Protein AF-A0A941KA69-F1 (afdb_monomer)

Sequence (160 aa):
MEEQNPGDGPALDLFGNPIQPLRDRRGRPTFRKDKENQDFVAVRAAAGWSQAMIAQALGCDEKTLRKYFSRELSGGQLIVEGMCLDVLLRKVREGHAPSIRQLQERMDRVAAPPPPKKPGDDDKPEAPLGKKEQRLRDAETPADGYGDLYSRIHGGGRTQ

Foldseek 3Di:
DDPDDPPDDQDADPVRHRDDPDPDPPDDDDDDDDPVLQLLLLQVLLVVDDLVVNCVVVVHDSVSCCVRHVVSNVCSNVVVVVVVVVVLVVVVVVVNVVSVVVNVVVCVVVDDDDDPPPVDPVPDPDDPDPPVVVVVVCVVDPPPCPVVVVCVVPVPDDDD

Mean predicted aligned error: 16.68 Å

pLDDT: mean 81.36, std 15.22, range [40.34, 96.94]

Nearest PDB structures (foldseek):
  1l3l-assembly2_A  TM=7.557E-01  e=2.363E+00  Agrobacterium tumefaciens
  4y13-assembly1_A  TM=5.936E-01  e=1.562E+00  Escherichia coli O157:H7
  1xsv-assembly1_B  TM=4.016E-01  e=1.472E+00  Staphylococcus aureus
  1h0m-assembly2_D  TM=6.157E-01  e=4.026E+00  Agrobacterium tumefaciens

Radius of gyration: 42.07 Å; Cα contacts (8 Å, |Δi|>4): 76; chains: 1; bounding box: 107×56×112 Å

Structure (mmCIF, N/CA/C/O backbone):
data_AF-A0A941KA69-F1
#
_entry.id   AF-A0A941KA69-F1
#
loop_
_atom_site.group_PDB
_atom_site.id
_atom_site.type_symbol
_atom_site.label_atom_id
_atom_site.label_alt_id
_atom_site.label_comp_id
_atom_site.label_asym_id
_atom_site.label_entity_id
_atom_site.label_seq_id
_atom_site.pdbx_PDB_ins_code
_atom_site.Cartn_x
_atom_site.Cartn_y
_atom_site.Cartn_z
_atom_site.occupancy
_atom_site.B_iso_or_equiv
_atom_site.auth_seq_id
_atom_site.auth_comp_id
_atom_site.auth_asym_id
_atom_site.auth_atom_id
_atom_site.pdbx_PDB_model_num
ATOM 1 N N . MET A 1 1 ? 49.238 43.521 -36.041 1.00 40.34 1 MET A N 1
ATOM 2 C CA . MET A 1 1 ? 49.560 42.226 -35.415 1.00 40.34 1 MET A CA 1
ATOM 3 C C . MET A 1 1 ? 48.227 41.564 -35.145 1.00 40.34 1 MET A C 1
ATOM 5 O O . MET A 1 1 ? 47.515 42.013 -34.262 1.00 40.34 1 MET A O 1
ATOM 9 N N . GLU A 1 2 ? 47.820 40.649 -36.019 1.00 44.06 2 GLU A N 1
ATOM 10 C CA . GLU A 1 2 ? 46.549 39.929 -35.899 1.00 44.06 2 GLU A CA 1
ATOM 11 C C . GLU A 1 2 ? 46.736 38.802 -34.881 1.00 44.06 2 GLU A C 1
ATOM 13 O O . GLU A 1 2 ? 47.440 37.828 -35.144 1.00 44.06 2 GLU A O 1
ATOM 18 N N . GLU A 1 3 ? 46.160 38.968 -33.692 1.00 51.56 3 GLU A N 1
ATOM 19 C CA . GLU A 1 3 ? 46.104 37.922 -32.674 1.00 51.56 3 GLU A CA 1
ATOM 20 C C . GLU A 1 3 ? 45.101 36.854 -33.124 1.00 51.56 3 GLU A C 1
ATOM 22 O O . GLU A 1 3 ? 43.884 37.007 -33.014 1.00 51.56 3 GLU A O 1
ATOM 27 N N . GLN A 1 4 ? 45.626 35.769 -33.689 1.00 50.19 4 GLN A N 1
ATOM 28 C CA . GLN A 1 4 ? 44.865 34.558 -33.965 1.00 50.19 4 GLN A CA 1
ATOM 29 C C . GLN A 1 4 ? 44.467 33.924 -32.634 1.00 50.19 4 GLN A C 1
ATOM 31 O O . GLN A 1 4 ? 45.305 33.414 -31.894 1.00 50.19 4 GLN A O 1
ATOM 36 N N . ASN A 1 5 ? 43.174 33.965 -32.335 1.00 61.19 5 ASN A N 1
ATOM 37 C CA . ASN A 1 5 ? 42.582 33.223 -31.234 1.00 61.19 5 ASN A CA 1
ATOM 38 C C . ASN A 1 5 ? 42.625 31.727 -31.613 1.00 61.19 5 ASN A C 1
ATOM 40 O O . ASN A 1 5 ? 42.007 31.368 -32.621 1.00 61.19 5 ASN A O 1
ATOM 44 N N . PRO 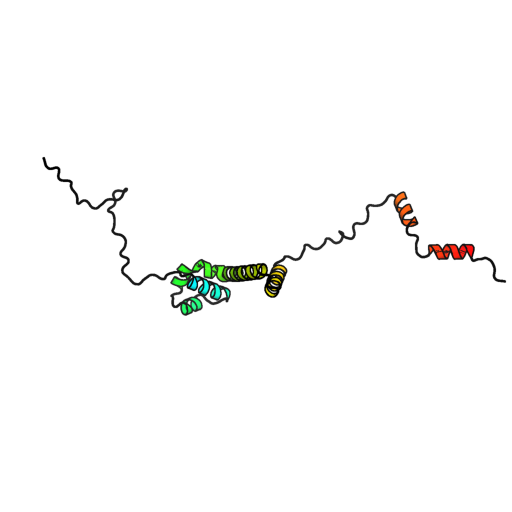A 1 6 ? 43.349 30.844 -30.897 1.00 51.59 6 PRO A N 1
ATOM 45 C CA . PRO A 1 6 ? 43.427 29.435 -31.261 1.00 51.59 6 PRO A CA 1
ATOM 46 C C . PRO A 1 6 ? 42.143 28.729 -30.813 1.00 51.59 6 PRO A C 1
ATOM 48 O O . PRO A 1 6 ? 42.086 28.067 -29.779 1.00 51.59 6 PRO A O 1
ATOM 51 N N . GLY A 1 7 ? 41.077 28.911 -31.584 1.00 54.88 7 GLY A N 1
ATOM 52 C CA . GLY A 1 7 ? 39.835 28.172 -31.425 1.00 54.88 7 GLY A CA 1
ATOM 53 C C . GLY A 1 7 ? 39.899 26.858 -32.187 1.00 54.88 7 GLY A C 1
ATOM 54 O O . GLY A 1 7 ? 39.433 26.836 -33.315 1.00 54.88 7 GLY A O 1
ATOM 55 N N . ASP A 1 8 ? 40.483 25.807 -31.594 1.00 57.78 8 ASP A N 1
ATOM 56 C CA . ASP A 1 8 ? 40.088 24.405 -31.867 1.00 57.78 8 ASP A CA 1
ATOM 57 C C . ASP A 1 8 ? 40.758 23.370 -30.926 1.00 57.78 8 ASP A C 1
ATOM 59 O O . ASP A 1 8 ? 41.257 22.322 -31.335 1.00 57.78 8 ASP A O 1
ATOM 63 N N . GLY A 1 9 ? 40.815 23.657 -29.621 1.00 59.94 9 GLY A N 1
ATOM 64 C CA . GLY A 1 9 ? 41.107 22.623 -28.617 1.00 59.94 9 GLY A CA 1
ATOM 65 C C . GLY A 1 9 ? 39.818 21.891 -28.222 1.00 59.94 9 GLY A C 1
ATOM 66 O O . GLY A 1 9 ? 38.777 22.551 -28.146 1.00 59.94 9 GLY A O 1
ATOM 67 N N . PRO A 1 10 ? 39.829 20.569 -27.939 1.00 63.53 10 PRO A N 1
ATOM 68 C CA . PRO A 1 10 ? 38.642 19.904 -27.404 1.00 63.53 10 PRO A CA 1
ATOM 69 C C . PRO A 1 10 ? 38.222 20.647 -26.139 1.00 63.53 10 PRO A C 1
ATOM 71 O O . PRO A 1 10 ? 39.050 20.830 -25.253 1.00 63.53 10 PRO A O 1
ATOM 74 N N . ALA A 1 11 ? 36.973 21.115 -26.068 1.00 76.50 11 ALA A N 1
ATOM 75 C CA . ALA A 1 11 ? 36.489 21.841 -24.901 1.00 76.50 11 ALA A CA 1
ATOM 76 C C . ALA A 1 11 ? 36.736 20.972 -23.656 1.00 76.50 11 ALA A C 1
ATOM 78 O O . ALA A 1 11 ? 36.221 19.857 -23.563 1.00 76.50 11 ALA A O 1
ATOM 79 N N . LEU A 1 12 ? 37.616 21.432 -22.767 1.00 84.19 12 LEU A N 1
ATOM 80 C CA . LEU A 1 12 ? 38.017 20.710 -21.565 1.00 84.19 12 LEU A CA 1
ATOM 81 C C . LEU A 1 12 ? 37.064 21.090 -20.426 1.00 84.19 12 LEU A C 1
ATOM 83 O O . LEU A 1 12 ? 36.714 22.257 -20.263 1.00 84.19 12 LEU A O 1
ATOM 87 N N . ASP A 1 13 ? 36.640 20.101 -19.646 1.00 82.81 13 ASP A N 1
ATOM 88 C CA . ASP A 1 13 ? 35.916 20.292 -18.390 1.00 82.81 13 ASP A CA 1
ATOM 89 C C . ASP A 1 13 ? 36.846 2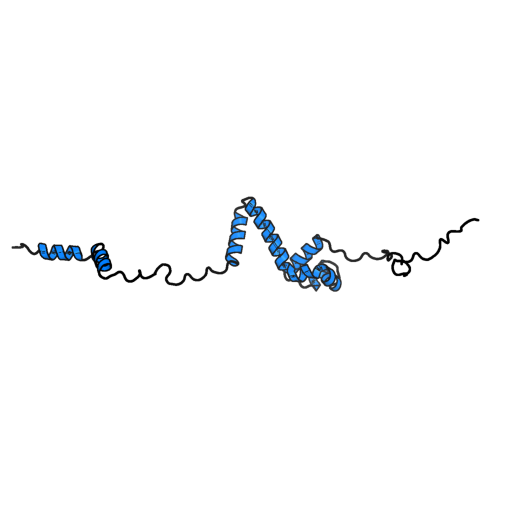0.911 -17.324 1.00 82.81 13 ASP A C 1
ATOM 91 O O . ASP A 1 13 ? 38.068 20.945 -17.488 1.00 82.81 13 ASP A O 1
ATOM 95 N N . LEU A 1 14 ? 36.292 21.346 -16.190 1.00 85.81 14 LEU A N 1
ATOM 96 C CA . LEU A 1 14 ? 37.016 21.951 -15.061 1.00 85.81 14 LEU A CA 1
ATOM 97 C C . LEU A 1 14 ? 38.156 21.076 -14.507 1.00 85.81 14 LEU A C 1
ATOM 99 O O . LEU A 1 14 ? 39.050 21.578 -13.830 1.00 85.81 14 LEU A O 1
ATOM 103 N N . PHE A 1 15 ? 38.136 19.776 -14.803 1.00 84.12 15 PHE A N 1
ATOM 104 C CA . PHE A 1 15 ? 39.161 18.808 -14.414 1.00 84.12 15 PHE A CA 1
ATOM 105 C C . PHE A 1 15 ? 40.175 18.491 -15.527 1.00 84.12 15 PHE A C 1
ATOM 107 O O . PHE A 1 15 ? 40.940 17.541 -15.396 1.00 84.12 15 PHE A O 1
ATOM 114 N N . GLY A 1 16 ? 40.179 19.244 -16.633 1.00 86.56 16 GLY A N 1
ATOM 115 C CA . GLY A 1 16 ? 41.096 19.026 -17.757 1.00 86.56 16 GLY A CA 1
ATOM 116 C C . GLY A 1 16 ? 40.766 17.795 -18.609 1.00 86.56 16 GLY A C 1
ATOM 117 O O . GLY A 1 16 ? 41.580 17.378 -19.429 1.00 86.56 16 GLY A O 1
ATOM 118 N N . ASN A 1 17 ? 39.580 17.207 -18.430 1.00 87.81 17 ASN A N 1
ATOM 119 C CA . ASN A 1 17 ? 39.094 16.094 -19.242 1.00 87.81 17 ASN A CA 1
ATOM 120 C C . ASN A 1 17 ? 38.362 16.621 -20.484 1.00 87.81 17 ASN A C 1
ATOM 122 O O . ASN A 1 17 ? 37.646 17.613 -20.371 1.00 87.81 17 ASN A O 1
ATOM 126 N N . PRO A 1 18 ? 38.457 15.962 -21.650 1.00 88.62 18 PRO A N 1
ATOM 127 C CA . PRO A 1 18 ? 37.674 16.356 -22.817 1.00 88.62 18 PRO A CA 1
ATOM 128 C C . PRO A 1 18 ? 36.173 16.196 -22.538 1.00 88.62 18 PRO A C 1
ATOM 130 O O . PRO A 1 18 ? 35.731 15.136 -22.082 1.00 88.62 18 PRO A O 1
ATOM 133 N N . ILE A 1 19 ? 35.383 17.234 -22.831 1.00 82.06 19 ILE A N 1
ATOM 134 C CA . ILE A 1 19 ? 33.922 17.197 -22.725 1.00 82.06 19 ILE A CA 1
ATOM 135 C C . ILE A 1 19 ? 33.401 16.173 -23.733 1.00 82.06 19 ILE A C 1
ATOM 137 O O . ILE A 1 19 ? 33.451 16.369 -24.947 1.00 82.06 19 ILE A O 1
ATOM 141 N N . GLN A 1 20 ? 32.903 15.051 -23.218 1.00 80.31 20 GLN A N 1
ATOM 142 C CA . GLN A 1 20 ? 32.282 14.026 -24.046 1.00 80.31 20 GLN A CA 1
ATOM 143 C C . GLN A 1 20 ? 30.879 14.482 -24.468 1.00 80.31 20 GLN A C 1
ATOM 145 O O . GLN A 1 20 ? 30.149 15.054 -23.652 1.00 80.31 20 GLN A O 1
ATOM 150 N N . PRO A 1 21 ? 30.459 14.213 -25.717 1.00 78.44 21 PRO A N 1
ATOM 151 C CA . PRO A 1 21 ? 29.093 14.486 -26.131 1.00 78.44 21 PRO A CA 1
ATOM 152 C C . PRO A 1 21 ? 28.113 13.698 -25.257 1.00 78.44 21 PRO A C 1
ATOM 154 O O . PRO A 1 21 ? 28.372 12.553 -24.872 1.00 78.44 21 PRO A O 1
ATOM 157 N N . LEU A 1 22 ? 26.964 14.308 -24.955 1.00 77.62 22 LEU A N 1
ATOM 158 C CA . LEU A 1 22 ? 25.895 13.629 -24.229 1.00 77.62 22 LEU A CA 1
ATOM 159 C C . LEU A 1 22 ? 25.543 12.325 -24.955 1.00 77.62 22 LEU A C 1
ATOM 161 O O . LEU A 1 22 ? 25.370 12.319 -26.174 1.00 77.62 22 LEU A O 1
ATOM 165 N N . ARG A 1 23 ? 25.426 11.228 -24.198 1.00 75.50 23 ARG A N 1
ATOM 166 C CA . ARG A 1 23 ? 25.091 9.905 -24.739 1.00 75.50 23 ARG A CA 1
ATOM 167 C C . ARG A 1 23 ? 23.894 10.002 -25.689 1.00 75.50 23 ARG A C 1
ATOM 169 O O . ARG A 1 23 ? 22.816 10.439 -25.277 1.00 75.50 23 ARG A O 1
ATOM 176 N N . ASP A 1 24 ? 24.093 9.546 -26.925 1.00 76.00 24 ASP A N 1
ATOM 177 C CA . ASP A 1 24 ? 23.045 9.495 -27.939 1.00 76.00 24 ASP A CA 1
ATOM 178 C C . ASP A 1 24 ? 21.853 8.679 -27.412 1.00 76.00 24 ASP A C 1
ATOM 180 O O . ASP A 1 24 ? 21.994 7.550 -26.930 1.00 76.00 24 ASP A O 1
ATOM 184 N N . ARG A 1 25 ? 20.668 9.293 -27.448 1.00 69.81 25 ARG A N 1
ATOM 185 C CA . ARG A 1 25 ? 19.415 8.686 -26.987 1.00 69.81 25 ARG A CA 1
ATOM 186 C C . ARG A 1 25 ? 18.736 7.843 -28.067 1.00 69.81 25 ARG A C 1
ATOM 188 O O . ARG A 1 25 ? 17.659 7.308 -27.808 1.00 69.81 25 ARG A O 1
ATOM 195 N N . ARG A 1 26 ? 19.322 7.718 -29.262 1.00 77.38 26 ARG A N 1
ATOM 196 C CA . ARG A 1 26 ? 18.812 6.842 -30.325 1.00 77.38 26 ARG A CA 1
ATOM 197 C C . ARG A 1 26 ? 18.839 5.370 -29.874 1.00 77.38 26 ARG A C 1
ATOM 199 O O . ARG A 1 26 ? 19.861 4.859 -29.430 1.00 77.38 26 ARG A O 1
ATOM 206 N N . GLY A 1 27 ? 17.691 4.691 -29.964 1.00 82.62 27 GLY A N 1
ATOM 207 C CA . GLY A 1 27 ? 17.499 3.290 -29.561 1.00 82.62 27 GLY A CA 1
ATOM 208 C C . GLY A 1 27 ? 16.058 2.989 -29.130 1.00 82.62 27 GLY A C 1
ATOM 209 O O . GLY A 1 27 ? 15.222 3.892 -29.072 1.00 82.62 27 GLY A O 1
ATOM 210 N N . ARG A 1 28 ? 15.745 1.719 -28.817 1.00 80.75 28 ARG A N 1
ATOM 211 C CA . ARG A 1 28 ? 14.432 1.351 -28.251 1.00 80.75 28 ARG A CA 1
ATOM 212 C C . ARG A 1 28 ? 14.251 2.069 -26.905 1.00 80.75 28 ARG A C 1
ATOM 214 O O . ARG A 1 28 ? 15.123 1.917 -26.046 1.00 80.75 28 ARG A O 1
ATOM 221 N N . PRO A 1 29 ? 13.148 2.807 -26.686 1.00 79.31 29 PRO A N 1
ATOM 222 C CA . PRO A 1 29 ? 12.909 3.481 -25.419 1.00 79.31 29 PRO A CA 1
ATOM 223 C C . PRO A 1 29 ? 12.982 2.510 -24.240 1.00 79.31 29 PRO A C 1
ATOM 225 O O . PRO A 1 29 ? 12.463 1.392 -24.292 1.00 79.31 29 PRO A O 1
ATOM 228 N N . THR A 1 30 ? 13.636 2.945 -23.167 1.00 82.62 30 THR A N 1
ATOM 229 C CA . THR A 1 30 ? 13.654 2.202 -21.907 1.00 82.62 30 THR A CA 1
ATOM 230 C C . THR A 1 30 ? 12.265 2.193 -21.281 1.00 82.62 30 THR A C 1
ATOM 232 O O . THR A 1 30 ? 11.522 3.164 -21.415 1.00 82.62 30 THR A O 1
ATOM 235 N N . PHE A 1 31 ? 11.944 1.126 -20.547 1.00 86.19 31 PHE A N 1
ATOM 236 C CA . PHE A 1 31 ? 10.685 1.016 -19.814 1.00 86.19 31 PHE A CA 1
ATOM 237 C C . PHE A 1 31 ? 10.469 2.236 -18.902 1.00 86.19 31 PHE A C 1
ATOM 239 O O . PHE A 1 31 ? 11.378 2.636 -18.165 1.00 86.19 31 PHE A O 1
ATOM 246 N N . ARG A 1 32 ? 9.274 2.834 -18.970 1.00 87.06 32 ARG A N 1
ATOM 247 C CA . ARG A 1 32 ? 8.904 4.029 -18.208 1.00 87.06 32 ARG A CA 1
ATOM 248 C C . ARG A 1 32 ? 7.922 3.662 -17.100 1.00 87.06 32 ARG A C 1
ATOM 250 O O . ARG A 1 32 ? 6.953 2.940 -17.312 1.00 87.06 32 ARG A O 1
ATOM 257 N N . LYS A 1 33 ? 8.193 4.173 -15.900 1.00 90.50 33 LYS A N 1
ATOM 258 C CA . LYS A 1 33 ? 7.334 3.997 -14.732 1.00 90.50 33 LYS A CA 1
ATOM 259 C C . LYS A 1 33 ? 6.221 5.049 -14.757 1.00 90.50 33 LYS A C 1
ATOM 261 O O . LYS A 1 33 ? 6.445 6.179 -14.334 1.00 90.50 33 LYS A O 1
ATOM 266 N N . ASP A 1 34 ? 5.045 4.674 -15.242 1.00 94.00 34 ASP A N 1
ATOM 267 C CA . ASP A 1 34 ? 3.842 5.514 -15.198 1.00 94.00 34 ASP A CA 1
ATOM 268 C C . ASP A 1 34 ? 3.019 5.252 -13.933 1.00 94.00 34 ASP A C 1
ATOM 270 O O . ASP A 1 34 ? 3.126 4.184 -13.329 1.00 94.00 34 ASP A O 1
ATOM 274 N N . LYS A 1 35 ? 2.202 6.229 -13.521 1.00 93.81 35 LYS A N 1
ATOM 275 C CA . LYS A 1 35 ? 1.373 6.113 -12.312 1.00 93.81 35 LYS A CA 1
ATOM 276 C C . LYS A 1 35 ? 0.332 4.997 -12.436 1.00 93.81 35 LYS A C 1
ATOM 278 O O . LYS A 1 35 ? 0.179 4.208 -11.517 1.00 93.81 35 LYS A O 1
ATOM 283 N N . GLU A 1 36 ? -0.279 4.853 -13.608 1.00 94.06 36 GLU A N 1
ATOM 284 C CA . GLU A 1 36 ? -1.220 3.761 -13.889 1.00 94.06 36 GLU A CA 1
ATOM 285 C C . GLU A 1 36 ? -0.561 2.386 -13.723 1.00 94.06 36 GLU A C 1
ATOM 287 O O . GLU A 1 36 ? -1.128 1.494 -13.097 1.00 94.06 36 GLU A O 1
ATOM 292 N N . ASN A 1 37 ? 0.682 2.235 -14.194 1.00 94.44 37 ASN A N 1
ATOM 293 C CA . ASN A 1 37 ? 1.447 1.001 -14.017 1.00 94.44 37 ASN A CA 1
ATOM 294 C C . ASN A 1 37 ? 1.817 0.765 -12.543 1.00 94.44 37 ASN A C 1
ATOM 296 O O . ASN A 1 37 ? 1.856 -0.379 -12.099 1.00 94.44 37 ASN A O 1
ATOM 300 N N . GLN A 1 38 ? 2.076 1.827 -11.770 1.00 95.00 38 GLN A N 1
ATOM 301 C CA . GLN A 1 38 ? 2.327 1.718 -10.327 1.00 95.00 38 GLN A CA 1
ATOM 302 C C . GLN A 1 38 ? 1.096 1.194 -9.594 1.00 95.00 38 GLN A C 1
ATOM 304 O O . GLN A 1 38 ? 1.199 0.210 -8.862 1.00 95.00 38 GLN A O 1
ATOM 309 N N . ASP A 1 39 ? -0.060 1.808 -9.839 1.00 95.12 39 ASP A N 1
ATOM 310 C CA . ASP A 1 39 ? -1.323 1.417 -9.218 1.00 95.12 39 ASP A CA 1
ATOM 311 C C . ASP A 1 39 ? -1.701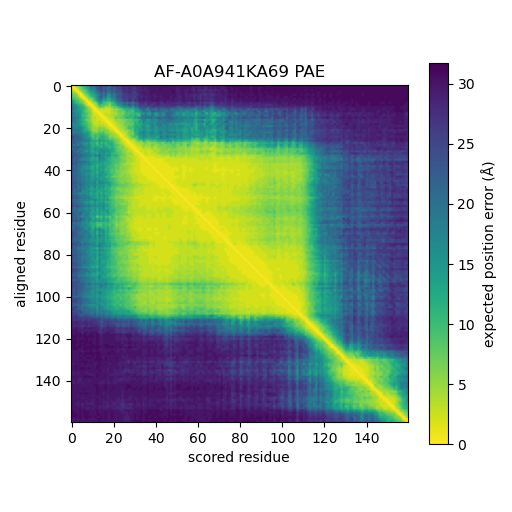 -0.012 -9.641 1.00 95.12 39 ASP A C 1
ATOM 313 O O . ASP A 1 39 ? -2.072 -0.843 -8.810 1.00 95.12 39 ASP A O 1
ATOM 317 N N . PHE A 1 40 ? -1.497 -0.350 -10.920 1.00 95.50 40 PHE A N 1
ATOM 318 C CA . PHE A 1 40 ? -1.707 -1.694 -11.455 1.00 95.50 40 PHE A CA 1
ATOM 319 C C . PHE A 1 40 ? -0.891 -2.756 -10.710 1.00 95.50 40 PHE A C 1
ATOM 321 O O . PHE A 1 40 ? -1.449 -3.796 -10.336 1.00 95.50 40 PHE A O 1
ATOM 328 N N . VAL A 1 41 ? 0.408 -2.507 -10.503 1.00 96.50 41 VAL A N 1
ATOM 329 C CA . VAL A 1 41 ? 1.316 -3.431 -9.809 1.00 96.50 41 VAL A CA 1
ATOM 330 C C . VAL A 1 41 ? 0.987 -3.499 -8.319 1.00 96.50 41 VAL A C 1
ATOM 332 O O . VAL A 1 41 ? 0.904 -4.601 -7.784 1.00 96.50 41 VAL A O 1
ATOM 335 N N . ALA A 1 42 ? 0.737 -2.364 -7.660 1.00 95.88 42 ALA A N 1
ATOM 336 C CA . ALA A 1 42 ? 0.416 -2.320 -6.234 1.00 95.88 42 ALA A CA 1
ATOM 337 C C . ALA A 1 42 ? -0.861 -3.112 -5.906 1.00 95.88 42 ALA A C 1
ATOM 339 O O . ALA A 1 42 ? -0.865 -3.900 -4.961 1.00 95.88 42 ALA A O 1
ATOM 340 N N . VAL A 1 43 ? -1.913 -2.980 -6.726 1.00 96.25 43 VAL A N 1
ATOM 341 C CA . VAL A 1 43 ? -3.170 -3.736 -6.568 1.00 96.25 43 VAL A CA 1
ATOM 342 C C . VAL A 1 43 ? -2.949 -5.241 -6.706 1.00 96.25 43 VAL A C 1
ATOM 344 O O . VAL A 1 43 ? -3.473 -6.019 -5.912 1.00 96.25 43 VAL A O 1
ATOM 347 N N . ARG A 1 44 ? -2.154 -5.677 -7.686 1.00 96.06 44 ARG A N 1
ATOM 348 C CA . ARG A 1 44 ? -1.910 -7.111 -7.923 1.00 96.06 44 ARG A CA 1
ATOM 349 C C . ARG A 1 44 ? -0.963 -7.721 -6.898 1.00 96.06 44 ARG A C 1
ATOM 351 O O . ARG A 1 44 ? -1.163 -8.864 -6.499 1.00 96.06 44 ARG A O 1
ATOM 358 N N . ALA A 1 45 ? 0.005 -6.945 -6.417 1.00 95.44 45 ALA A N 1
ATOM 359 C CA . ALA A 1 45 ? 0.834 -7.330 -5.284 1.00 95.44 45 ALA A CA 1
ATOM 360 C C . ALA A 1 45 ? -0.011 -7.476 -4.005 1.00 95.44 45 ALA A C 1
ATOM 362 O O . ALA A 1 45 ? 0.115 -8.478 -3.308 1.00 95.44 45 ALA A O 1
ATOM 363 N N . ALA A 1 46 ? -0.935 -6.544 -3.736 1.00 94.50 46 ALA A N 1
ATOM 364 C CA . ALA A 1 46 ? -1.877 -6.648 -2.616 1.00 94.50 46 ALA A CA 1
ATOM 365 C C . ALA A 1 46 ? -2.820 -7.860 -2.735 1.00 94.50 46 ALA A C 1
ATOM 367 O O . ALA A 1 46 ? -3.181 -8.461 -1.728 1.00 94.50 46 ALA A O 1
ATOM 368 N N . ALA A 1 47 ? -3.187 -8.245 -3.961 1.00 93.94 47 ALA A N 1
ATOM 369 C CA . ALA A 1 47 ? -3.978 -9.443 -4.244 1.00 93.94 47 ALA A CA 1
ATOM 370 C C . ALA A 1 47 ? -3.174 -10.759 -4.155 1.00 93.94 47 ALA A C 1
ATOM 372 O O . ALA A 1 47 ? -3.731 -11.826 -4.404 1.00 93.94 47 ALA A O 1
ATOM 373 N N . GLY A 1 48 ? -1.875 -10.703 -3.837 1.00 94.44 48 GLY A N 1
ATOM 374 C CA . GLY A 1 48 ? -1.024 -11.883 -3.664 1.00 94.44 48 GLY A CA 1
ATOM 375 C C . GLY A 1 48 ? -0.565 -12.545 -4.967 1.00 94.44 48 GLY A C 1
ATOM 376 O O . GLY A 1 48 ? -0.204 -13.721 -4.959 1.00 94.44 48 GLY A O 1
ATOM 377 N N . TRP A 1 49 ? -0.582 -11.834 -6.098 1.00 96.19 49 TRP A N 1
ATOM 378 C CA . TRP A 1 49 ? -0.109 -12.391 -7.369 1.00 96.19 49 TRP A CA 1
ATOM 379 C C . TRP A 1 49 ? 1.410 -12.592 -7.367 1.00 96.19 49 TRP A C 1
ATOM 381 O O . TRP A 1 49 ? 2.161 -11.799 -6.796 1.00 96.19 49 TRP A O 1
ATOM 391 N N . SER A 1 50 ? 1.881 -13.628 -8.067 1.00 96.06 50 SER A N 1
ATOM 392 C CA . SER A 1 50 ? 3.318 -13.846 -8.242 1.00 96.06 50 SER A CA 1
ATOM 393 C C . SER A 1 50 ? 3.932 -12.788 -9.167 1.00 96.06 50 SER A C 1
ATOM 395 O O . SER A 1 50 ? 3.280 -12.269 -10.077 1.00 96.06 50 SER A O 1
ATOM 397 N N . GLN A 1 51 ? 5.218 -12.483 -8.972 1.00 95.31 51 GLN A N 1
ATOM 398 C CA . GLN A 1 51 ? 5.929 -11.504 -9.806 1.00 95.31 51 GLN A CA 1
ATOM 399 C C . GLN A 1 51 ? 5.928 -11.900 -11.290 1.00 95.31 51 GLN A C 1
ATOM 401 O O . GLN A 1 51 ? 5.780 -11.027 -12.141 1.00 95.31 51 GLN A O 1
ATOM 406 N N . ALA A 1 52 ? 6.013 -13.202 -11.588 1.00 96.56 52 ALA A N 1
ATOM 407 C CA . ALA A 1 52 ? 5.915 -13.748 -12.940 1.00 96.56 52 ALA A CA 1
ATOM 408 C C . ALA A 1 52 ? 4.570 -13.404 -13.600 1.00 96.56 52 ALA A C 1
ATOM 410 O O . ALA A 1 52 ? 4.530 -12.898 -14.721 1.00 96.56 52 ALA A O 1
ATOM 411 N N . MET A 1 53 ? 3.463 -13.610 -12.877 1.00 96.56 53 MET A N 1
ATOM 412 C CA . MET A 1 53 ? 2.117 -13.302 -13.371 1.00 96.56 53 MET A CA 1
ATOM 413 C C . MET A 1 53 ? 1.921 -11.802 -13.589 1.00 96.56 53 MET A C 1
ATOM 415 O O . MET A 1 53 ? 1.335 -11.389 -14.587 1.00 96.56 53 MET A O 1
ATOM 419 N N . ILE A 1 54 ? 2.431 -10.973 -12.675 1.00 96.44 54 ILE A N 1
ATOM 420 C CA . ILE A 1 54 ? 2.355 -9.512 -12.799 1.00 96.44 54 ILE A CA 1
ATOM 421 C C . ILE A 1 54 ? 3.168 -9.037 -14.009 1.00 96.44 54 ILE A C 1
ATOM 423 O O . ILE A 1 54 ? 2.685 -8.210 -14.780 1.00 96.44 54 ILE A O 1
ATOM 427 N N . ALA A 1 55 ? 4.374 -9.575 -14.198 1.00 96.00 55 ALA A N 1
ATOM 428 C CA . ALA A 1 55 ? 5.244 -9.246 -15.322 1.00 96.00 55 ALA A CA 1
ATOM 429 C C . ALA A 1 55 ? 4.601 -9.635 -16.664 1.00 96.00 55 ALA A C 1
ATOM 431 O O . ALA A 1 55 ? 4.557 -8.816 -17.584 1.00 96.00 55 ALA A O 1
ATOM 432 N N . GLN A 1 56 ? 4.008 -10.832 -16.742 1.00 96.50 56 GLN A N 1
ATOM 433 C CA . GLN A 1 56 ? 3.260 -11.288 -17.914 1.00 96.50 56 GLN A CA 1
ATOM 434 C C . GLN A 1 56 ? 2.062 -10.379 -18.214 1.00 96.50 56 GLN A C 1
ATOM 436 O O . GLN A 1 56 ? 1.869 -9.982 -19.360 1.00 96.50 56 GLN A O 1
ATOM 441 N N . ALA A 1 57 ? 1.288 -10.005 -17.191 1.00 95.50 57 ALA A N 1
ATOM 442 C CA . ALA A 1 57 ? 0.131 -9.127 -17.349 1.00 95.50 57 ALA A CA 1
ATOM 443 C C . ALA A 1 57 ? 0.518 -7.696 -17.770 1.00 95.50 57 ALA A C 1
ATOM 445 O O . ALA A 1 57 ? -0.242 -7.043 -18.480 1.00 95.50 57 ALA A O 1
ATOM 446 N N . LEU A 1 58 ? 1.692 -7.214 -17.346 1.00 92.75 58 LEU A N 1
ATOM 447 C CA . LEU A 1 58 ? 2.230 -5.901 -17.713 1.00 92.75 58 LEU A CA 1
ATOM 448 C C . LEU A 1 58 ? 2.964 -5.914 -19.070 1.00 92.75 58 LEU A C 1
ATOM 450 O O . LEU A 1 58 ? 3.266 -4.857 -19.620 1.00 92.75 58 LEU A O 1
ATOM 454 N N . GLY A 1 59 ? 3.271 -7.097 -19.611 1.00 92.75 59 GLY A N 1
ATOM 455 C CA . GLY A 1 59 ? 4.034 -7.253 -20.850 1.00 92.75 59 GLY A CA 1
ATOM 456 C C . GLY A 1 59 ? 5.519 -6.908 -20.702 1.00 92.75 59 GLY A C 1
ATOM 457 O O . GLY A 1 59 ? 6.141 -6.428 -21.653 1.00 92.75 59 GLY A O 1
ATOM 458 N N . CYS A 1 60 ? 6.101 -7.116 -19.517 1.00 92.56 60 CYS A N 1
ATOM 459 C CA . CYS A 1 60 ? 7.519 -6.871 -19.259 1.00 92.56 60 CYS A CA 1
ATOM 460 C C . CYS A 1 60 ? 8.230 -8.111 -18.708 1.00 92.56 60 CYS A C 1
ATOM 462 O O . CYS A 1 60 ? 7.605 -9.026 -18.188 1.00 92.56 60 CYS A O 1
ATOM 464 N N . ASP A 1 61 ? 9.560 -8.118 -18.776 1.00 94.31 61 ASP A N 1
ATOM 465 C CA . ASP A 1 61 ? 10.370 -9.125 -18.084 1.00 94.31 61 ASP A CA 1
ATOM 466 C C . ASP A 1 61 ? 10.358 -8.902 -16.558 1.00 94.31 61 ASP A C 1
ATOM 468 O O . ASP A 1 61 ? 10.281 -7.762 -16.083 1.00 94.31 61 ASP A O 1
ATOM 472 N N . GLU A 1 62 ? 10.506 -9.966 -15.771 1.00 95.12 62 GLU A N 1
ATOM 473 C CA . GLU A 1 62 ? 10.509 -9.878 -14.308 1.00 95.12 62 GLU A CA 1
ATOM 474 C C . GLU A 1 62 ? 11.646 -9.004 -13.771 1.00 95.12 62 GLU A C 1
ATOM 476 O O . GLU A 1 62 ? 11.490 -8.301 -12.768 1.00 95.12 62 GLU A O 1
ATOM 481 N N . LYS A 1 63 ? 12.806 -9.013 -14.441 1.00 95.12 63 LYS A N 1
ATOM 482 C CA . LYS A 1 63 ? 13.933 -8.155 -14.062 1.00 95.12 63 LYS A CA 1
ATOM 483 C C . LYS A 1 63 ? 13.558 -6.680 -14.185 1.00 95.12 63 LYS A C 1
ATOM 485 O O . LYS A 1 63 ? 13.943 -5.873 -13.339 1.00 95.12 63 LYS A O 1
ATOM 490 N N . THR A 1 64 ? 12.791 -6.335 -15.219 1.00 94.12 64 THR A N 1
ATOM 491 C CA . THR A 1 64 ? 12.241 -4.989 -15.414 1.00 94.12 64 THR A CA 1
ATOM 492 C C . THR A 1 64 ? 11.263 -4.659 -14.291 1.00 94.12 64 THR A C 1
ATOM 494 O O . THR A 1 64 ? 11.398 -3.609 -13.663 1.00 94.12 64 THR A O 1
ATOM 497 N N . LEU A 1 65 ? 10.352 -5.576 -13.956 1.00 94.88 65 LEU A N 1
ATOM 498 C CA . LEU A 1 65 ? 9.392 -5.377 -12.870 1.00 94.88 65 LEU A CA 1
ATOM 499 C C . LEU A 1 65 ? 10.094 -5.076 -11.532 1.00 94.88 65 LEU A C 1
ATOM 501 O O . LEU A 1 65 ? 9.820 -4.051 -10.910 1.00 94.88 65 LEU A O 1
ATOM 505 N N . ARG A 1 66 ? 11.068 -5.905 -11.131 1.00 94.81 66 ARG A N 1
ATOM 506 C CA . ARG A 1 66 ? 11.835 -5.717 -9.884 1.00 94.81 66 ARG A CA 1
ATOM 507 C C . ARG A 1 66 ? 12.634 -4.414 -9.863 1.00 94.81 66 ARG A C 1
ATOM 509 O O . ARG A 1 66 ? 12.751 -3.789 -8.813 1.00 94.81 66 ARG A O 1
ATOM 516 N N . LYS A 1 67 ? 13.174 -3.992 -11.011 1.00 94.56 67 LYS A N 1
ATOM 517 C CA . LYS A 1 67 ? 13.966 -2.758 -11.126 1.00 94.56 67 LYS A CA 1
ATOM 518 C C . LYS A 1 67 ? 13.120 -1.498 -10.930 1.00 94.56 67 LYS A C 1
ATOM 520 O O . LYS A 1 67 ? 13.582 -0.564 -10.284 1.00 94.56 67 LYS A O 1
ATOM 525 N N . TYR A 1 68 ? 11.922 -1.449 -11.514 1.00 94.81 68 TYR A N 1
ATOM 526 C CA . TYR A 1 68 ? 11.101 -0.231 -11.533 1.00 94.81 68 TYR A CA 1
ATOM 527 C C . TYR A 1 68 ? 10.034 -0.187 -10.429 1.00 94.81 68 TYR A C 1
ATOM 529 O O . TYR A 1 68 ? 9.673 0.908 -9.984 1.00 94.81 68 TYR A O 1
ATOM 537 N N . PHE A 1 69 ? 9.554 -1.342 -9.960 1.00 95.50 69 PHE A N 1
ATOM 538 C CA . PHE A 1 69 ? 8.412 -1.445 -9.043 1.00 95.50 69 PHE A CA 1
ATOM 539 C C . PHE A 1 69 ? 8.738 -2.128 -7.707 1.00 95.50 69 PHE A C 1
ATOM 541 O O . PHE A 1 69 ? 7.883 -2.762 -7.093 1.00 95.50 69 PHE A O 1
ATOM 548 N N . SER A 1 70 ? 9.983 -2.025 -7.233 1.00 94.12 70 SER A N 1
ATOM 549 C CA . SER A 1 70 ? 10.412 -2.657 -5.976 1.00 94.12 70 SER A CA 1
ATOM 550 C C . SER A 1 70 ? 9.560 -2.249 -4.768 1.00 94.12 70 SER A C 1
ATOM 552 O O . SER A 1 70 ? 9.243 -3.093 -3.932 1.00 94.12 70 SER A O 1
ATOM 554 N N . ARG A 1 71 ? 9.150 -0.977 -4.695 1.00 94.38 71 ARG A N 1
ATOM 555 C CA . ARG A 1 71 ? 8.309 -0.432 -3.618 1.00 94.38 71 ARG A CA 1
ATOM 556 C C . ARG A 1 71 ? 6.887 -0.982 -3.662 1.00 94.38 71 ARG A C 1
ATOM 558 O O . ARG A 1 71 ? 6.309 -1.287 -2.628 1.00 94.38 71 ARG A O 1
ATOM 565 N N . GLU A 1 72 ? 6.315 -1.070 -4.852 1.00 94.81 72 GLU A N 1
ATOM 566 C CA . GLU A 1 72 ? 4.952 -1.543 -5.073 1.00 94.81 72 GLU A CA 1
ATOM 567 C C . GLU A 1 72 ? 4.853 -3.054 -4.837 1.00 94.81 72 GLU A C 1
ATOM 569 O O . GLU A 1 72 ? 3.842 -3.531 -4.336 1.00 94.81 72 GLU A O 1
ATOM 574 N N . LEU A 1 73 ? 5.923 -3.799 -5.130 1.00 94.81 73 LEU A N 1
ATOM 575 C CA . LEU A 1 73 ? 6.011 -5.227 -4.836 1.00 94.81 73 LEU A CA 1
ATOM 576 C C . LEU A 1 73 ? 6.141 -5.518 -3.336 1.00 94.81 73 LEU A C 1
ATOM 578 O O . LEU A 1 73 ? 5.525 -6.464 -2.858 1.00 94.81 73 LEU A O 1
ATOM 582 N N . SER A 1 74 ? 6.931 -4.736 -2.593 1.00 93.94 74 SER A N 1
ATOM 583 C CA . SER A 1 74 ? 7.115 -4.958 -1.151 1.00 93.94 74 SER A CA 1
ATOM 584 C C . SER A 1 74 ? 5.976 -4.386 -0.307 1.00 93.94 74 SER A C 1
ATOM 586 O O . SER A 1 74 ? 5.571 -4.993 0.679 1.00 93.94 74 SER A O 1
ATOM 588 N N . GLY A 1 75 ? 5.459 -3.217 -0.686 1.00 92.62 75 GLY A N 1
ATOM 589 C CA . GLY A 1 75 ? 4.472 -2.453 0.076 1.00 92.62 75 GLY A CA 1
ATOM 590 C C . GLY A 1 75 ? 3.092 -2.374 -0.570 1.00 92.62 75 GLY A C 1
ATOM 591 O O . GLY A 1 75 ? 2.294 -1.540 -0.151 1.00 92.62 75 GLY A O 1
ATOM 592 N N . GLY A 1 76 ? 2.800 -3.190 -1.588 1.00 90.94 76 GLY A N 1
ATOM 593 C CA . GLY A 1 76 ? 1.558 -3.107 -2.366 1.00 90.94 76 GLY A CA 1
ATOM 594 C C . GLY A 1 76 ? 0.299 -3.129 -1.503 1.00 90.94 76 GLY A C 1
ATOM 595 O O . GLY A 1 76 ? -0.565 -2.271 -1.664 1.00 90.94 76 GLY A O 1
ATOM 596 N N . GLN A 1 77 ? 0.237 -4.032 -0.518 1.00 92.56 77 GLN A N 1
ATOM 597 C CA . GLN A 1 77 ? -0.891 -4.118 0.414 1.00 92.56 77 GLN A CA 1
ATOM 598 C C . GLN A 1 77 ? -1.103 -2.818 1.199 1.00 92.56 77 GLN A C 1
ATOM 600 O O . GLN A 1 77 ? -2.219 -2.308 1.236 1.00 92.56 77 GLN A O 1
ATOM 605 N N . LEU A 1 78 ? -0.034 -2.248 1.763 1.00 93.31 78 LEU A N 1
ATOM 606 C CA . LEU A 1 78 ? -0.105 -1.007 2.535 1.00 93.31 78 LEU A CA 1
ATOM 607 C C . LEU A 1 78 ? -0.520 0.182 1.660 1.00 93.31 78 LEU A C 1
ATOM 609 O O . LEU A 1 78 ? -1.310 1.021 2.085 1.00 93.31 78 LEU A O 1
ATOM 613 N N . ILE A 1 79 ? -0.004 0.250 0.430 1.00 93.50 79 ILE A N 1
ATOM 614 C CA . ILE A 1 79 ? -0.334 1.311 -0.529 1.00 93.50 79 ILE A CA 1
ATOM 615 C C . ILE A 1 79 ? -1.826 1.266 -0.878 1.00 93.50 79 ILE A C 1
ATOM 617 O O . ILE A 1 79 ? -2.507 2.288 -0.816 1.00 93.50 79 ILE A O 1
ATOM 621 N N . VAL A 1 80 ? -2.348 0.082 -1.206 1.00 94.62 80 VAL A N 1
ATOM 622 C CA . VAL A 1 80 ? -3.763 -0.110 -1.556 1.00 94.62 80 VAL A CA 1
ATOM 623 C C . VAL A 1 80 ? -4.670 0.150 -0.358 1.00 94.62 80 VAL A C 1
ATOM 625 O O . VAL A 1 80 ? -5.683 0.834 -0.489 1.00 94.62 80 VAL A O 1
ATOM 628 N N . GLU A 1 81 ? -4.292 -0.336 0.823 1.00 92.88 81 GLU A N 1
ATOM 629 C CA . GLU A 1 81 ? -5.027 -0.081 2.058 1.00 92.88 81 GLU A CA 1
ATOM 630 C C . GLU A 1 81 ? -5.089 1.414 2.391 1.00 92.88 81 GLU A C 1
ATOM 632 O O . GLU A 1 81 ? -6.177 1.917 2.677 1.00 92.88 81 GLU A O 1
ATOM 637 N N . GLY A 1 82 ? -3.968 2.130 2.271 1.00 93.19 82 GLY A N 1
ATOM 638 C CA . GLY A 1 82 ? -3.907 3.582 2.432 1.00 93.19 82 GLY A CA 1
ATOM 639 C C . GLY A 1 82 ? -4.831 4.317 1.459 1.00 93.19 82 GLY A C 1
ATOM 640 O O . GLY A 1 82 ? -5.635 5.140 1.887 1.00 93.19 82 GLY A O 1
ATOM 641 N N . MET A 1 83 ? -4.819 3.947 0.172 1.00 93.75 83 MET A N 1
ATOM 642 C CA . MET A 1 83 ? -5.732 4.532 -0.821 1.00 93.75 83 MET A CA 1
ATOM 643 C C . MET A 1 83 ? -7.207 4.296 -0.468 1.00 93.75 83 MET A C 1
ATOM 645 O O . MET A 1 83 ? -8.029 5.206 -0.587 1.00 93.75 83 MET A O 1
ATOM 649 N N . CYS A 1 84 ? -7.564 3.097 -0.002 1.00 93.38 84 CYS A N 1
ATOM 650 C CA . CYS A 1 84 ? -8.922 2.824 0.466 1.00 93.38 84 CYS A CA 1
ATOM 651 C C . CYS A 1 84 ? -9.291 3.681 1.686 1.00 93.38 84 CYS A C 1
ATOM 653 O O . CYS A 1 84 ? -10.412 4.183 1.758 1.00 93.38 84 CYS A O 1
ATOM 655 N N . LEU A 1 85 ? -8.367 3.852 2.635 1.00 94.31 85 LEU A N 1
ATOM 656 C CA . 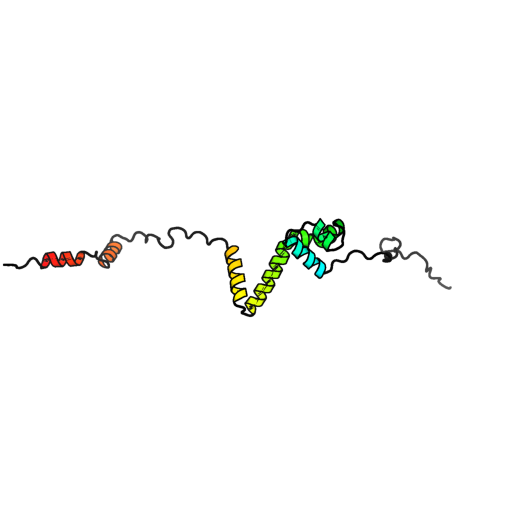LEU A 1 85 ? -8.573 4.690 3.817 1.00 94.31 85 LEU A CA 1
ATOM 657 C C . LEU A 1 85 ? -8.777 6.161 3.443 1.00 94.31 85 LEU A C 1
ATOM 659 O O . LEU A 1 85 ? -9.705 6.781 3.959 1.00 94.31 85 LEU A O 1
ATOM 663 N N . ASP A 1 86 ? -7.997 6.696 2.505 1.00 94.75 86 ASP A N 1
ATOM 664 C CA . ASP A 1 86 ? -8.136 8.077 2.030 1.00 94.75 86 ASP A CA 1
ATOM 665 C C . ASP A 1 86 ? -9.513 8.325 1.397 1.00 94.75 86 ASP A C 1
ATOM 667 O O . ASP A 1 86 ? -10.176 9.329 1.679 1.00 94.75 86 ASP A O 1
ATOM 671 N N . VAL A 1 87 ? -9.986 7.382 0.572 1.00 95.81 87 VAL A N 1
ATOM 672 C CA . VAL A 1 87 ? -11.320 7.453 -0.045 1.00 95.81 87 VAL A CA 1
ATOM 673 C C . VAL A 1 87 ? -12.420 7.382 1.012 1.00 95.81 87 VAL A C 1
ATOM 675 O O . VAL A 1 87 ? -13.379 8.156 0.952 1.00 95.81 87 VAL A O 1
ATOM 678 N N . LEU A 1 88 ? -12.291 6.479 1.989 1.00 95.12 88 LEU A N 1
ATOM 679 C CA . LEU A 1 88 ? -13.245 6.376 3.092 1.00 95.12 88 LEU A CA 1
ATOM 680 C C . LEU A 1 88 ? -13.280 7.666 3.907 1.00 95.12 88 LEU A C 1
ATOM 682 O O . LEU A 1 88 ? -14.360 8.204 4.135 1.00 95.12 88 LEU A O 1
ATOM 686 N N . LEU A 1 89 ? -12.120 8.209 4.277 1.00 95.31 89 LEU A N 1
ATOM 687 C CA . LEU A 1 89 ? -12.019 9.446 5.045 1.00 95.31 89 LEU A CA 1
ATOM 688 C C . LEU A 1 89 ? -12.661 10.625 4.308 1.00 95.31 89 LEU A C 1
ATOM 690 O O . LEU A 1 89 ? -13.376 11.421 4.920 1.00 95.31 89 LEU A O 1
ATOM 694 N N . ARG A 1 90 ? -12.460 10.726 2.989 1.00 96.94 90 ARG A N 1
ATOM 695 C CA . ARG A 1 90 ? -13.117 11.747 2.166 1.00 96.94 90 ARG A CA 1
ATOM 696 C C . ARG A 1 90 ? -14.643 11.622 2.218 1.00 96.94 90 ARG A C 1
ATOM 698 O O . ARG A 1 90 ? -15.312 12.607 2.511 1.00 96.94 90 ARG A O 1
ATOM 705 N N . LYS A 1 91 ? -15.188 10.419 2.018 1.00 96.31 91 LYS A N 1
ATOM 706 C CA . LYS A 1 91 ? -16.641 10.173 2.086 1.00 96.31 91 LYS A CA 1
ATOM 707 C C . LYS A 1 91 ? -17.225 10.393 3.483 1.00 96.31 91 LYS A C 1
ATOM 709 O O . LYS A 1 91 ? -18.364 10.830 3.620 1.00 96.31 91 LYS A O 1
ATOM 714 N N . VAL A 1 92 ? -16.451 10.111 4.527 1.00 96.25 92 VAL A N 1
ATOM 715 C CA . VAL A 1 92 ? -16.830 10.393 5.918 1.00 96.25 92 VAL A CA 1
ATOM 716 C C . VAL A 1 92 ? -16.970 11.894 6.152 1.00 96.25 92 VAL A C 1
ATOM 718 O O . VAL A 1 92 ? -17.956 12.317 6.748 1.00 96.25 92 VAL A O 1
ATOM 721 N N . ARG A 1 93 ? -16.042 12.710 5.633 1.00 95.00 93 ARG A N 1
ATOM 722 C CA . ARG A 1 93 ? -16.142 14.180 5.700 1.00 95.00 93 ARG A CA 1
ATOM 723 C C . ARG A 1 93 ? -17.367 14.721 4.961 1.00 95.00 93 ARG A C 1
ATOM 725 O O . ARG A 1 93 ? -17.924 15.726 5.380 1.00 95.00 93 ARG A O 1
ATOM 732 N N . GLU A 1 94 ? -17.792 14.044 3.899 1.00 96.12 94 GLU A N 1
ATOM 733 C CA . GLU A 1 94 ? -19.025 14.348 3.158 1.00 96.12 94 GLU A CA 1
ATOM 734 C C . GLU A 1 94 ? -20.302 13.891 3.902 1.00 96.12 94 GLU A C 1
ATOM 736 O O . GLU A 1 94 ? -21.407 14.210 3.473 1.00 96.12 94 GLU A O 1
ATOM 741 N N . GLY A 1 95 ? -20.183 13.158 5.018 1.00 94.88 95 GLY A N 1
ATOM 742 C CA . GLY A 1 95 ? -21.319 12.675 5.813 1.00 94.88 95 GLY A CA 1
ATOM 743 C C . GLY A 1 95 ? -21.947 11.371 5.307 1.00 94.88 95 GLY A C 1
ATOM 744 O O . GLY A 1 95 ? -23.060 11.023 5.703 1.00 94.88 95 GLY A O 1
ATOM 745 N N . HIS A 1 96 ? -21.261 10.615 4.444 1.00 96.88 96 HIS A N 1
ATOM 746 C CA . HIS A 1 96 ? -21.775 9.352 3.914 1.00 96.88 96 HIS A CA 1
ATOM 747 C C . HIS A 1 96 ? -21.805 8.258 5.001 1.00 96.88 96 HIS A C 1
ATOM 749 O O . HIS A 1 96 ? -20.795 7.606 5.287 1.00 96.88 96 HIS A O 1
ATOM 755 N N . ALA A 1 97 ? -22.983 8.026 5.592 1.00 94.69 97 ALA A N 1
ATOM 756 C CA . ALA A 1 97 ? -23.177 7.121 6.731 1.00 94.69 97 ALA A CA 1
ATOM 757 C C . ALA A 1 97 ? -22.605 5.693 6.551 1.00 94.69 97 ALA A C 1
ATOM 759 O O . ALA A 1 97 ? -21.981 5.196 7.492 1.00 94.69 97 ALA A O 1
ATOM 760 N N . PRO A 1 98 ? -22.716 5.025 5.381 1.00 95.62 98 PRO A N 1
ATOM 761 C CA . PRO A 1 98 ? -22.087 3.716 5.187 1.00 95.62 98 PRO A CA 1
ATOM 762 C C . PRO A 1 98 ? -20.556 3.747 5.303 1.00 95.62 98 PRO A C 1
ATOM 764 O O . PRO A 1 98 ? -19.963 2.808 5.824 1.00 95.62 98 PRO A O 1
ATOM 767 N N . SER A 1 99 ? -19.908 4.829 4.860 1.00 94.38 99 SER A N 1
ATOM 768 C CA . SER A 1 99 ? -18.447 4.967 4.950 1.00 94.38 99 SER A CA 1
ATOM 769 C C . SER A 1 99 ? -17.983 5.239 6.379 1.00 94.38 99 SER A C 1
ATOM 771 O O . SER A 1 99 ? -16.909 4.781 6.754 1.00 94.38 99 SER A O 1
ATOM 773 N N . ILE A 1 100 ? -18.805 5.922 7.185 1.00 94.56 100 ILE A N 1
ATOM 774 C CA . ILE A 1 100 ? -18.555 6.120 8.622 1.00 94.56 100 ILE A CA 1
ATOM 775 C C . ILE A 1 100 ? -18.537 4.772 9.337 1.00 94.56 100 ILE A C 1
ATOM 777 O O . ILE A 1 100 ? -17.575 4.477 10.041 1.00 94.56 100 ILE A O 1
ATOM 781 N N . ARG A 1 101 ? -19.548 3.928 9.090 1.00 94.81 101 ARG A N 1
ATOM 782 C CA . ARG A 1 101 ? -19.624 2.581 9.676 1.00 94.81 101 ARG A CA 1
ATOM 783 C C . ARG A 1 101 ? -18.431 1.718 9.273 1.00 94.81 101 ARG A C 1
ATOM 785 O O . ARG A 1 101 ? -17.764 1.170 10.137 1.00 94.81 101 ARG A O 1
ATOM 792 N N . GLN A 1 102 ? -18.101 1.675 7.981 1.00 94.44 102 GLN A N 1
ATOM 793 C CA . GLN A 1 102 ? -16.949 0.910 7.486 1.00 94.44 102 GLN A CA 1
ATOM 794 C C . GLN A 1 102 ? -15.621 1.380 8.090 1.00 94.44 102 GLN A C 1
ATOM 796 O O . GLN A 1 102 ? -14.745 0.562 8.368 1.00 94.44 102 GLN A O 1
ATOM 801 N N . LEU A 1 103 ? -15.451 2.692 8.285 1.00 93.00 103 LEU A N 1
ATOM 802 C CA . LEU A 1 103 ? -14.253 3.227 8.920 1.00 93.00 103 LEU A CA 1
ATOM 803 C C . LEU A 1 103 ? -14.200 2.847 10.407 1.00 93.00 103 LEU A C 1
ATOM 805 O O . LEU A 1 103 ? -13.148 2.407 10.861 1.00 93.00 103 LEU A O 1
ATOM 809 N N . GLN A 1 104 ? -15.318 2.954 11.131 1.00 92.38 104 GLN A N 1
ATOM 810 C CA . GLN A 1 104 ? -15.431 2.544 12.537 1.00 92.38 104 GLN A CA 1
ATOM 811 C C . GLN A 1 104 ? -15.127 1.055 12.721 1.00 92.38 104 GLN A C 1
ATOM 813 O O . GLN A 1 104 ? -14.215 0.726 13.465 1.00 92.38 104 GLN A O 1
ATOM 818 N N . GLU A 1 105 ? -15.768 0.171 11.951 1.00 92.75 105 GLU A N 1
ATOM 819 C CA . GLU A 1 105 ? -15.520 -1.280 11.999 1.00 92.75 105 GLU A CA 1
ATOM 820 C C . GLU A 1 105 ? -14.039 -1.630 11.799 1.00 92.75 105 GLU A C 1
ATOM 822 O O . GLU A 1 105 ? -13.503 -2.564 12.401 1.00 92.75 105 GLU A O 1
ATOM 827 N N . ARG A 1 106 ? -13.354 -0.885 10.926 1.00 89.62 106 ARG A N 1
ATOM 828 C CA . ARG A 1 106 ? -11.928 -1.087 10.673 1.00 89.62 106 ARG A CA 1
ATOM 829 C C . ARG A 1 106 ? -11.069 -0.577 11.829 1.00 89.62 106 ARG A C 1
ATOM 831 O O . ARG A 1 106 ? -10.101 -1.247 12.177 1.00 89.62 106 ARG A O 1
ATOM 838 N N . MET A 1 107 ? -11.418 0.569 12.418 1.00 88.88 107 MET A N 1
ATOM 839 C CA . MET A 1 107 ? -10.751 1.084 13.619 1.00 88.88 107 MET A CA 1
ATOM 840 C C . MET A 1 107 ? -10.942 0.133 14.801 1.00 88.88 107 MET A C 1
ATOM 842 O O . MET A 1 107 ? -9.969 -0.153 15.485 1.00 88.88 107 MET A O 1
ATOM 846 N N . ASP A 1 108 ? -12.134 -0.433 14.978 1.00 89.12 108 ASP A N 1
ATOM 847 C CA . ASP A 1 108 ? -12.441 -1.381 16.054 1.00 89.12 108 ASP A CA 1
ATOM 848 C C . ASP A 1 108 ? -11.648 -2.688 15.917 1.00 89.12 108 ASP A C 1
ATOM 850 O O . ASP A 1 108 ? -11.223 -3.267 16.912 1.00 89.12 108 ASP A O 1
ATOM 854 N N . ARG A 1 109 ? -11.385 -3.145 14.683 1.00 87.44 109 ARG A N 1
ATOM 855 C CA . ARG A 1 109 ? -10.539 -4.325 14.426 1.00 87.44 109 ARG A CA 1
ATOM 856 C C . ARG A 1 109 ? -9.063 -4.086 14.757 1.00 87.44 109 ARG A C 1
ATOM 858 O O . ARG A 1 109 ? -8.359 -5.031 15.101 1.00 87.44 109 ARG A O 1
ATOM 865 N N . VAL A 1 110 ? -8.584 -2.857 14.569 1.00 83.00 110 VAL A N 1
ATOM 866 C CA . VAL A 1 110 ? -7.176 -2.482 14.781 1.00 83.00 110 VAL A CA 1
ATOM 867 C C . VAL A 1 110 ? -6.933 -2.001 16.212 1.00 83.00 110 VAL A C 1
ATOM 869 O O . VAL A 1 110 ? -5.820 -2.141 16.719 1.00 83.00 110 VAL A O 1
ATOM 872 N N . ALA A 1 111 ? -7.952 -1.444 16.869 1.00 79.62 111 ALA A N 1
ATOM 873 C CA . ALA A 1 111 ? -7.874 -0.995 18.245 1.00 79.62 111 ALA A CA 1
ATOM 874 C C . ALA A 1 111 ? -7.458 -2.167 19.139 1.00 79.62 111 ALA A C 1
ATOM 876 O O . ALA A 1 111 ? -8.116 -3.207 19.191 1.00 79.62 111 ALA A O 1
ATOM 877 N N . ALA A 1 112 ? -6.342 -1.991 19.849 1.00 69.69 112 ALA A N 1
ATOM 878 C CA . ALA A 1 112 ? -5.976 -2.910 20.912 1.00 69.69 112 ALA A CA 1
ATOM 879 C C . ALA A 1 112 ? -7.141 -2.977 21.914 1.00 69.69 112 ALA A C 1
ATOM 881 O O . ALA A 1 112 ? -7.747 -1.932 22.192 1.00 69.69 112 ALA A O 1
ATOM 882 N N . PRO A 1 113 ? -7.466 -4.166 22.457 1.00 69.00 113 PRO A N 1
ATOM 883 C CA . PRO A 1 113 ? -8.494 -4.264 23.476 1.00 69.00 113 PRO A CA 1
ATOM 884 C C . PRO A 1 113 ? -8.162 -3.268 24.592 1.00 69.00 113 PRO A C 1
ATOM 886 O O . PRO A 1 113 ? -6.982 -3.140 24.952 1.00 69.00 113 PRO A O 1
ATOM 889 N N . PRO A 1 114 ? -9.163 -2.529 25.111 1.00 69.38 114 PRO A N 1
ATOM 890 C CA . PRO A 1 114 ? -8.923 -1.603 26.204 1.00 69.38 114 PRO A CA 1
ATOM 891 C C . PRO A 1 114 ? -8.189 -2.358 27.318 1.00 69.38 114 PRO A C 1
ATOM 893 O O . PRO A 1 114 ? -8.505 -3.534 27.549 1.00 69.38 114 PRO A O 1
ATOM 896 N N . PRO A 1 115 ? -7.189 -1.734 27.974 1.00 71.62 115 PRO A N 1
ATOM 897 C CA . PRO A 1 115 ? -6.466 -2.394 29.051 1.00 71.62 115 PRO A CA 1
ATOM 898 C C . PRO A 1 115 ? -7.499 -2.960 30.027 1.00 71.62 115 PRO A C 1
ATOM 900 O O . PRO A 1 115 ? -8.480 -2.261 30.311 1.00 71.62 115 PRO A O 1
ATOM 903 N N . PRO A 1 116 ? -7.337 -4.216 30.493 1.00 68.81 116 PRO A N 1
ATOM 904 C CA . PRO A 1 116 ? -8.312 -4.817 31.387 1.00 68.81 116 PRO A CA 1
ATOM 905 C C . PRO A 1 116 ? -8.535 -3.837 32.532 1.00 68.81 116 PRO A C 1
ATOM 907 O O . PRO A 1 116 ? -7.566 -3.428 33.184 1.00 68.81 116 PRO A O 1
ATOM 910 N N . LYS A 1 117 ? -9.792 -3.411 32.732 1.00 68.06 117 LYS A N 1
ATOM 911 C CA . LYS A 1 117 ? -10.164 -2.664 33.934 1.00 68.06 117 LYS A CA 1
ATOM 912 C C . LYS A 1 117 ? -9.588 -3.467 35.092 1.00 68.06 117 LYS A C 1
ATOM 914 O O . LYS A 1 117 ? -9.929 -4.641 35.244 1.00 68.06 117 LYS A O 1
ATOM 919 N N . LYS A 1 118 ? -8.647 -2.880 35.839 1.00 62.88 118 LYS A N 1
ATOM 920 C CA . LYS A 1 118 ? -8.113 -3.536 37.033 1.00 62.88 118 LYS A CA 1
ATOM 921 C C . LYS A 1 118 ? -9.328 -3.915 37.884 1.00 62.88 118 LYS A C 1
ATOM 923 O O . LYS A 1 118 ? -10.151 -3.027 38.123 1.00 62.88 118 LYS A O 1
ATOM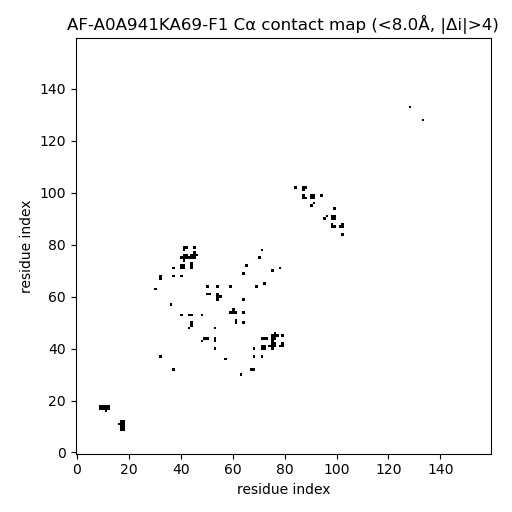 928 N N . PRO A 1 119 ? -9.482 -5.184 38.298 1.00 49.91 119 PRO A N 1
ATOM 929 C CA . PRO A 1 119 ? -10.523 -5.542 39.250 1.00 49.91 119 PRO A CA 1
ATOM 930 C C . PRO A 1 119 ? -10.285 -4.678 40.496 1.00 49.91 119 PRO A C 1
ATOM 932 O O . PRO A 1 119 ? -9.251 -4.836 41.144 1.00 49.91 119 PRO A O 1
ATOM 935 N N . GLY A 1 120 ? -11.148 -3.688 40.746 1.00 54.34 120 GLY A N 1
ATOM 936 C CA . GLY A 1 120 ? -11.019 -2.780 41.892 1.00 54.34 120 GLY A CA 1
ATOM 937 C C . GLY A 1 120 ? -11.069 -1.269 41.633 1.00 54.34 120 GLY A C 1
ATOM 938 O O . GLY A 1 120 ? -10.837 -0.532 42.584 1.00 54.34 120 GLY A O 1
ATOM 939 N N . ASP A 1 121 ? -11.355 -0.764 40.423 1.00 52.59 121 ASP A N 1
ATOM 940 C CA . ASP A 1 121 ? -11.628 0.690 40.274 1.00 52.59 121 ASP A CA 1
ATOM 941 C C . ASP A 1 121 ? -13.093 1.063 40.574 1.00 52.59 121 ASP A C 1
ATOM 943 O O . ASP A 1 121 ? -13.367 2.195 40.956 1.00 52.59 121 ASP A O 1
ATOM 947 N N . ASP A 1 122 ? -14.003 0.085 40.512 1.00 54.91 122 ASP A N 1
ATOM 948 C CA . ASP A 1 122 ? -15.388 0.211 40.994 1.00 54.91 122 ASP A CA 1
ATOM 949 C C . ASP A 1 122 ? -15.559 -0.355 42.433 1.00 54.91 122 ASP A C 1
ATOM 951 O O . ASP A 1 122 ? -16.571 -0.106 43.077 1.00 54.91 122 ASP A O 1
ATOM 955 N N . ASP A 1 123 ? -14.532 -1.036 42.969 1.00 54.97 123 ASP A N 1
ATOM 956 C CA . ASP A 1 123 ? -14.477 -1.635 44.317 1.00 54.97 123 ASP A CA 1
ATOM 957 C C . ASP A 1 123 ? -13.169 -1.245 45.031 1.00 54.97 123 ASP A C 1
ATOM 959 O O . ASP A 1 123 ? -12.352 -2.091 45.410 1.00 54.97 123 ASP A O 1
ATOM 963 N N . LYS A 1 124 ? -12.914 0.053 45.220 1.00 51.56 124 LYS A N 1
ATOM 964 C CA . LYS A 1 124 ? -12.006 0.435 46.309 1.00 51.56 124 LYS A CA 1
ATOM 965 C C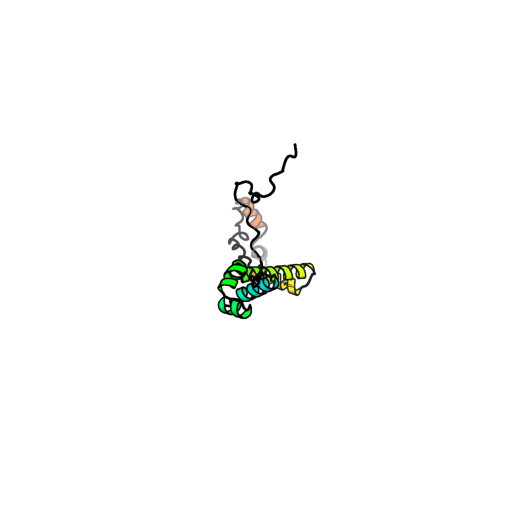 . LYS A 1 124 ? -12.781 0.213 47.604 1.00 51.56 124 LYS A C 1
ATOM 967 O O . LYS A 1 124 ? -13.759 0.934 47.802 1.00 51.56 124 LYS A O 1
ATOM 972 N N . PRO A 1 125 ? -12.385 -0.723 48.493 1.00 53.38 125 PRO A N 1
ATOM 973 C CA . PRO A 1 125 ? -12.926 -0.714 49.841 1.00 53.38 125 PRO A CA 1
ATOM 974 C C . PRO A 1 125 ? -12.651 0.678 50.399 1.00 53.38 125 PRO A C 1
ATOM 976 O O . PRO A 1 125 ? -11.502 1.136 50.398 1.00 53.38 125 PRO A O 1
ATOM 979 N N . GLU A 1 126 ? -13.721 1.381 50.769 1.00 60.84 126 GLU A N 1
ATOM 980 C CA . GLU A 1 126 ? -13.611 2.678 51.415 1.00 60.84 126 GLU A CA 1
ATOM 981 C C . GLU A 1 126 ? -12.590 2.537 52.546 1.00 60.84 126 GLU A C 1
ATOM 983 O O . GLU A 1 126 ? -12.622 1.564 53.307 1.00 60.84 126 GLU A O 1
ATOM 988 N N . ALA A 1 127 ? -11.618 3.455 52.583 1.00 63.62 127 ALA A N 1
ATOM 989 C CA . ALA A 1 127 ? -10.564 3.457 53.591 1.00 63.62 127 ALA A CA 1
ATOM 990 C C . ALA A 1 127 ? -11.187 3.196 54.972 1.00 63.62 127 ALA A C 1
ATOM 992 O O . ALA A 1 127 ? -12.257 3.748 55.227 1.00 63.62 127 ALA A O 1
ATOM 993 N N . PRO A 1 128 ? -10.579 2.358 55.838 1.00 63.66 128 PRO A N 1
ATOM 994 C CA . PRO A 1 128 ? -11.228 1.896 57.060 1.00 63.66 128 PRO A CA 1
ATOM 995 C C . PRO A 1 128 ? -11.684 3.098 57.889 1.00 63.66 128 PRO A C 1
ATOM 997 O O . PRO A 1 128 ? -10.870 3.778 58.519 1.00 63.66 128 PRO A O 1
ATOM 1000 N N . LEU A 1 129 ? -12.991 3.369 57.831 1.00 63.66 129 LEU A N 1
ATOM 1001 C CA . LEU A 1 129 ? -13.631 4.475 58.524 1.00 63.66 129 LEU A CA 1
ATOM 1002 C C . LEU A 1 129 ? -13.400 4.276 60.020 1.00 63.66 129 LEU A C 1
ATOM 1004 O O . LEU A 1 129 ? -13.462 3.152 60.533 1.00 63.66 129 LEU A O 1
ATOM 1008 N N . GLY A 1 130 ? -13.119 5.358 60.744 1.00 77.38 130 GLY A N 1
ATOM 1009 C CA . GLY A 1 130 ? -12.918 5.256 62.183 1.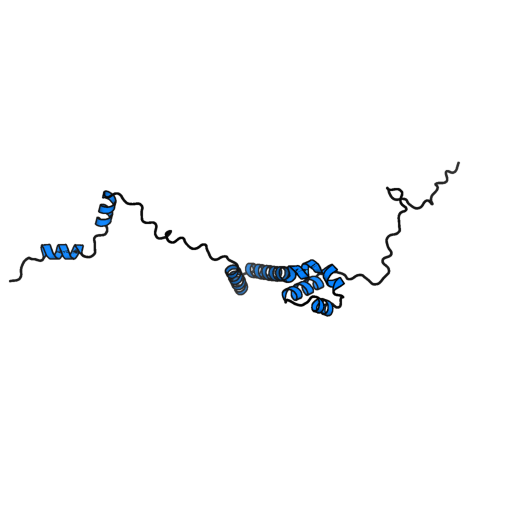00 77.38 130 GLY A CA 1
ATOM 1010 C C . GLY A 1 130 ? -14.148 4.621 62.838 1.00 77.38 130 GLY A C 1
ATOM 1011 O O . GLY A 1 130 ? -15.276 4.875 62.421 1.00 77.38 130 GLY A O 1
ATOM 1012 N N . LYS A 1 131 ? -13.968 3.845 63.919 1.00 75.19 131 LYS A N 1
ATOM 1013 C CA . LYS A 1 131 ? -15.073 3.173 64.647 1.00 75.19 131 LYS A CA 1
ATOM 1014 C C . LYS A 1 131 ? -16.257 4.095 64.996 1.00 75.19 131 LYS A C 1
ATOM 1016 O O . LYS A 1 131 ? -17.340 3.611 65.296 1.00 75.19 131 LYS A O 1
ATOM 1021 N N . LYS A 1 132 ? -16.041 5.414 65.025 1.00 73.75 132 LYS A N 1
ATOM 1022 C CA . LYS A 1 132 ? -17.076 6.434 65.239 1.00 73.75 132 LYS A CA 1
ATOM 1023 C C . LYS A 1 132 ? -17.891 6.733 63.977 1.00 73.75 132 LYS A C 1
ATOM 1025 O O . LYS A 1 132 ? -19.106 6.825 64.069 1.00 73.75 132 LYS A O 1
ATOM 1030 N N . GLU A 1 133 ? -17.238 6.859 62.828 1.00 75.81 133 GLU A N 1
ATOM 1031 C CA . GLU A 1 133 ? -17.882 7.158 61.543 1.00 75.81 133 GLU A CA 1
ATOM 1032 C C . GLU A 1 133 ? -18.635 5.937 61.012 1.00 75.81 133 GLU A C 1
ATOM 1034 O O . GLU A 1 133 ? -19.742 6.068 60.501 1.00 75.81 133 GLU A O 1
ATOM 1039 N N . GLN A 1 134 ? -18.091 4.736 61.233 1.00 76.12 134 GLN A N 1
ATOM 1040 C CA . GLN A 1 134 ? -18.766 3.488 60.879 1.00 76.12 134 GLN A CA 1
ATOM 1041 C C . GLN A 1 134 ? -20.086 3.323 61.647 1.00 76.12 134 GLN A C 1
ATOM 1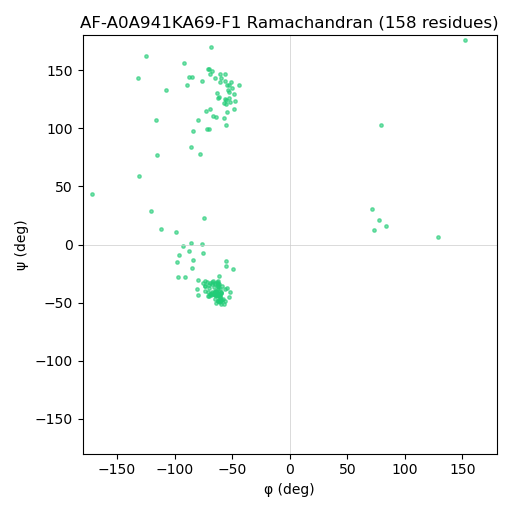043 O O . GLN A 1 134 ? -21.113 3.039 61.049 1.00 76.12 134 GLN A O 1
ATOM 1048 N N . ARG A 1 135 ? -20.099 3.640 62.951 1.00 76.12 135 ARG A N 1
ATOM 1049 C CA . ARG A 1 135 ? -21.329 3.629 63.764 1.00 76.12 135 ARG A CA 1
ATOM 1050 C C . ARG A 1 135 ? -22.378 4.644 63.308 1.00 76.12 135 ARG A C 1
ATOM 1052 O O . ARG A 1 135 ? -23.560 4.396 63.503 1.00 76.12 135 ARG A O 1
ATOM 1059 N N . LEU A 1 136 ? -21.956 5.789 62.769 1.00 79.88 136 LEU A N 1
ATOM 1060 C CA . LEU A 1 136 ? -22.874 6.798 62.232 1.00 79.88 136 LEU A CA 1
ATOM 1061 C C . LEU A 1 136 ? -23.516 6.311 60.932 1.00 79.88 136 LEU A C 1
ATOM 1063 O O . LEU A 1 136 ? -24.731 6.398 60.798 1.00 79.88 136 LEU A O 1
ATOM 1067 N N . ARG A 1 137 ? -22.729 5.719 60.029 1.00 78.19 137 ARG A N 1
ATOM 1068 C CA . ARG A 1 137 ? -23.259 5.115 58.800 1.00 78.19 137 ARG A CA 1
ATOM 1069 C C . ARG A 1 137 ? -24.169 3.918 59.072 1.00 78.19 137 ARG A C 1
ATOM 1071 O O . ARG A 1 137 ? -25.248 3.843 58.499 1.00 78.19 137 ARG A O 1
ATOM 1078 N N . ASP A 1 138 ? -23.793 3.042 60.002 1.00 77.94 138 ASP A N 1
ATOM 1079 C CA . ASP A 1 138 ? -24.632 1.905 60.411 1.00 77.94 138 ASP A CA 1
ATOM 1080 C C . ASP A 1 138 ? -25.971 2.367 61.023 1.00 77.94 138 ASP A C 1
ATOM 1082 O O . ASP A 1 138 ? -26.969 1.651 60.959 1.00 77.94 138 ASP A O 1
ATOM 1086 N N . ALA A 1 139 ? -26.008 3.568 61.614 1.00 76.94 139 ALA A N 1
ATOM 1087 C CA . ALA A 1 139 ? -27.235 4.177 62.121 1.00 76.94 139 ALA A CA 1
ATOM 1088 C C . ALA A 1 139 ? -28.083 4.838 61.017 1.00 76.94 139 ALA A C 1
ATOM 1090 O O . ALA A 1 139 ? -29.306 4.866 61.141 1.00 76.94 139 ALA A O 1
ATOM 1091 N N . GLU A 1 140 ? -27.462 5.358 59.953 1.00 80.25 140 GLU A N 1
ATOM 1092 C CA . GLU A 1 140 ? -28.163 5.904 58.780 1.00 80.25 140 GLU A CA 1
ATOM 1093 C C . GLU A 1 140 ? -28.838 4.805 57.948 1.00 80.25 140 GLU A C 1
ATOM 1095 O O . GLU A 1 140 ? -29.934 5.019 57.428 1.00 80.25 140 GLU A O 1
ATOM 1100 N N . THR A 1 141 ? -28.227 3.619 57.862 1.00 77.69 141 THR A N 1
ATOM 1101 C CA . THR A 1 141 ? -28.792 2.441 57.184 1.00 77.69 141 THR A CA 1
ATOM 1102 C C . THR A 1 141 ? -29.066 1.308 58.176 1.00 77.69 141 THR A C 1
ATOM 1104 O O . THR A 1 141 ? -28.295 0.345 58.242 1.00 77.69 141 THR A O 1
ATOM 1107 N N . PRO A 1 142 ? -30.152 1.387 58.966 1.00 72.69 142 PRO A N 1
ATOM 1108 C CA . PRO A 1 142 ? -30.528 0.298 59.855 1.00 72.69 142 PRO A CA 1
ATOM 1109 C C . PRO A 1 142 ? -30.910 -0.950 59.046 1.00 72.69 142 PRO A C 1
ATOM 1111 O O . PRO A 1 142 ? -31.534 -0.859 57.992 1.00 72.69 142 PRO A O 1
ATOM 1114 N N . ALA A 1 143 ? -30.556 -2.130 59.560 1.00 74.38 143 ALA A N 1
ATOM 1115 C CA . ALA A 1 143 ? -30.909 -3.404 58.937 1.00 74.38 143 ALA A CA 1
ATOM 1116 C C . ALA A 1 143 ? -32.438 -3.594 58.843 1.00 74.38 143 ALA A C 1
ATOM 1118 O O . ALA A 1 143 ? -33.170 -3.215 59.760 1.00 74.38 143 ALA A O 1
ATOM 1119 N N . ASP A 1 144 ? -32.904 -4.274 57.789 1.00 70.12 144 ASP A N 1
ATOM 1120 C CA . ASP A 1 144 ? -34.327 -4.452 57.428 1.00 70.12 144 ASP A CA 1
ATOM 1121 C C . ASP A 1 144 ? -35.225 -5.065 58.529 1.00 70.12 144 ASP A C 1
ATOM 1123 O O . ASP A 1 144 ? -36.449 -4.991 58.458 1.00 70.12 144 ASP A O 1
ATOM 1127 N N . GLY A 1 145 ? -34.643 -5.648 59.582 1.00 71.19 145 GLY A N 1
ATOM 1128 C CA . GLY A 1 145 ? -35.360 -6.195 60.743 1.00 71.19 145 GLY A CA 1
ATOM 1129 C C . GLY A 1 145 ? -35.539 -5.232 61.925 1.00 71.19 145 GLY A C 1
ATOM 1130 O O . GLY A 1 145 ? -36.135 -5.618 62.932 1.00 71.19 145 GLY A O 1
ATOM 1131 N N . TYR A 1 146 ? -35.024 -3.999 61.849 1.00 68.19 146 TYR A N 1
ATOM 1132 C CA . TYR A 1 146 ? -35.042 -3.053 62.974 1.00 68.19 146 TYR A CA 1
ATOM 1133 C C . TYR A 1 146 ? -36.46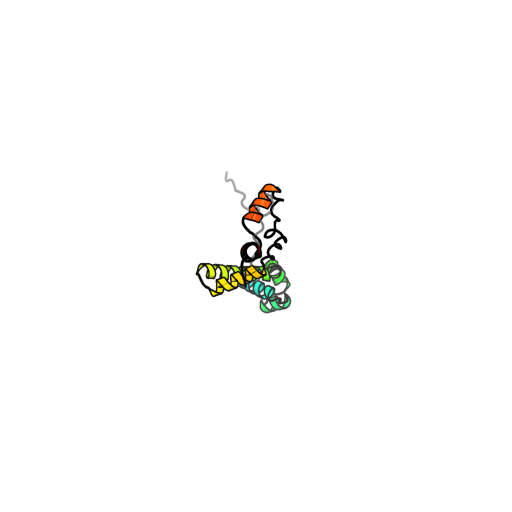9 -2.617 63.357 1.00 68.19 146 TYR A C 1
ATOM 1135 O O . TYR A 1 146 ? -36.791 -2.502 64.540 1.00 68.19 146 TYR A O 1
ATOM 1143 N N . GLY A 1 147 ? -37.354 -2.451 62.367 1.00 71.12 147 GLY A N 1
ATOM 1144 C CA . GLY A 1 147 ? -38.763 -2.108 62.595 1.00 71.12 147 GLY A CA 1
ATOM 1145 C C . GLY A 1 147 ? -39.561 -3.226 63.275 1.00 71.12 147 GLY A C 1
ATOM 1146 O O . GLY A 1 147 ? -40.322 -2.962 64.204 1.00 71.12 147 GLY A O 1
ATOM 1147 N N . ASP A 1 148 ? -39.328 -4.481 62.880 1.00 72.38 148 ASP A N 1
ATOM 1148 C CA . ASP A 1 148 ? -40.032 -5.655 63.422 1.00 72.38 148 ASP A CA 1
ATOM 1149 C C . ASP A 1 148 ? -39.679 -5.915 64.901 1.00 72.38 148 ASP A C 1
ATOM 1151 O O . ASP A 1 148 ? -40.511 -6.324 65.714 1.00 72.38 148 ASP A O 1
ATOM 1155 N N . LEU A 1 149 ? -38.444 -5.587 65.290 1.00 67.56 149 LEU A N 1
ATOM 1156 C CA . LEU A 1 149 ? -37.978 -5.643 66.676 1.00 67.56 149 LEU A CA 1
ATOM 1157 C C . LEU A 1 149 ? -38.716 -4.639 67.575 1.00 67.56 149 LEU A C 1
ATOM 1159 O O . LEU A 1 149 ? -39.107 -4.983 68.692 1.00 67.56 149 LEU A O 1
ATOM 1163 N N . TYR A 1 150 ? -38.961 -3.426 67.074 1.00 67.56 150 TYR A N 1
ATOM 1164 C CA . TYR A 1 150 ? -39.713 -2.396 67.795 1.00 67.56 150 TYR A CA 1
ATOM 1165 C C . TYR A 1 150 ? -41.189 -2.791 67.958 1.00 67.56 150 TYR A C 1
ATOM 1167 O O . TYR A 1 150 ? -41.760 -2.674 69.047 1.00 67.56 150 TYR A O 1
ATOM 1175 N N . SER A 1 151 ? -41.786 -3.353 66.903 1.00 72.12 151 SER A N 1
ATOM 1176 C CA . SER A 1 151 ? -43.149 -3.893 66.921 1.00 72.12 151 SER A CA 1
ATOM 1177 C C . SER A 1 151 ? -43.313 -5.052 67.909 1.00 72.12 151 SER A C 1
ATOM 1179 O O . SER A 1 151 ? -44.333 -5.132 68.590 1.00 72.12 151 SER A O 1
ATOM 1181 N N . ARG A 1 152 ? -42.305 -5.918 68.059 1.00 71.81 152 ARG A N 1
ATOM 1182 C CA . ARG A 1 152 ? -42.327 -7.041 69.012 1.00 71.81 152 ARG A CA 1
ATOM 1183 C C . ARG A 1 152 ? -42.244 -6.596 70.473 1.00 71.81 152 ARG A C 1
ATOM 1185 O O . ARG A 1 152 ? -42.899 -7.188 71.326 1.00 71.81 152 ARG A O 1
ATOM 1192 N N . ILE A 1 153 ? -41.460 -5.557 70.761 1.00 74.38 153 ILE A N 1
ATOM 1193 C CA . ILE A 1 153 ? -41.279 -5.033 72.125 1.00 74.38 153 ILE A CA 1
ATOM 1194 C C . ILE A 1 153 ? -42.522 -4.259 72.591 1.00 74.38 153 ILE A C 1
ATOM 1196 O O . ILE A 1 153 ? -42.904 -4.357 73.755 1.00 74.38 153 ILE A O 1
ATOM 1200 N N . HIS A 1 154 ? -43.194 -3.535 71.690 1.00 66.38 154 HIS A N 1
ATOM 1201 C CA . HIS A 1 154 ? -44.371 -2.723 72.026 1.00 66.38 154 HIS A CA 1
ATOM 1202 C C . HIS A 1 154 ? -45.726 -3.398 71.739 1.00 66.38 154 HIS A C 1
ATOM 1204 O O . HIS A 1 154 ? -46.747 -2.946 72.253 1.00 66.38 154 HIS A O 1
ATOM 1210 N N . GLY A 1 155 ? -45.752 -4.486 70.962 1.00 60.66 155 GLY A N 1
ATOM 1211 C CA . GLY A 1 155 ? -46.964 -5.233 70.599 1.00 60.66 155 GLY A CA 1
ATOM 1212 C C . GLY A 1 155 ? -47.384 -6.327 71.590 1.00 60.66 155 GLY A C 1
ATOM 1213 O O . GLY A 1 155 ? -48.457 -6.900 71.439 1.00 60.66 155 GLY A O 1
ATOM 1214 N N . GLY A 1 156 ? -46.587 -6.610 72.626 1.00 55.97 156 GLY A N 1
ATOM 1215 C CA . GLY A 1 156 ? -46.863 -7.641 73.642 1.00 55.97 156 GLY A CA 1
ATOM 1216 C C . GLY A 1 156 ? -47.951 -7.295 74.671 1.00 55.97 156 GLY A C 1
ATOM 1217 O O . GLY A 1 156 ? -47.943 -7.837 75.774 1.00 55.97 156 GLY A O 1
ATOM 1218 N N . GLY A 1 157 ? -48.865 -6.374 74.356 1.00 57.00 157 GLY A N 1
ATOM 1219 C CA . GLY A 1 157 ? -49.927 -5.923 75.250 1.00 57.00 157 GLY A CA 1
ATOM 1220 C C . GLY A 1 157 ? -51.322 -6.253 74.723 1.00 57.00 157 GLY A C 1
ATOM 1221 O O . GLY A 1 157 ? -51.823 -5.544 73.860 1.00 57.00 157 GLY A O 1
ATOM 1222 N N . ARG A 1 158 ? -51.965 -7.238 75.369 1.00 50.69 158 ARG A N 1
ATOM 1223 C CA . ARG A 1 158 ? -53.381 -7.664 75.277 1.00 50.69 158 ARG A CA 1
ATOM 1224 C C . ARG A 1 158 ? -53.777 -8.540 74.084 1.00 50.69 158 ARG A C 1
ATOM 1226 O O . ARG A 1 158 ? -54.146 -8.052 73.025 1.00 50.69 158 ARG A O 1
ATOM 1233 N N . THR A 1 159 ? -53.919 -9.831 74.366 1.00 44.53 159 THR A N 1
ATOM 1234 C CA . THR A 1 159 ? -55.096 -10.615 73.952 1.00 44.53 159 THR A CA 1
ATOM 1235 C C . THR A 1 159 ? -55.596 -11.403 75.171 1.00 44.53 159 THR A C 1
ATOM 1237 O O . THR A 1 159 ? -54.796 -11.711 76.053 1.00 44.53 159 THR A O 1
ATOM 1240 N N . GLN A 1 160 ? -56.925 -11.527 75.268 1.00 47.38 160 GLN A N 1
ATOM 1241 C CA . GLN A 1 160 ? -57.705 -11.974 76.434 1.00 47.38 160 GLN A CA 1
ATOM 1242 C C . GLN A 1 160 ? -57.450 -13.423 76.846 1.00 47.38 160 GLN A C 1
ATOM 1244 O O . GLN A 1 160 ? -57.162 -14.240 75.945 1.00 47.38 160 GLN A O 1
#

Secondary structure (DSSP, 8-state):
--------S--B-TTS-B-PPPPP--SSPPP---HHHHHHHHHHHHTT--HHHHHHHHTS-HHHHHHH-HHHHHHHHHHHHHHHHHHHHHHHHTT-HHHHHHHHHHHHHHSPPPPPPPTTSS--------HHHHHHHHHHS--TTHHHHHHHHHS-S---

Solvent-accessible surface area (backbone atoms only — not comparable to full-atom values): 10071 Å² total; per-residue (Å²): 134,87,82,78,76,85,84,82,68,76,62,56,42,100,84,73,43,68,64,72,77,77,80,77,80,82,70,86,81,74,91,76,92,46,69,69,58,45,54,55,46,13,50,39,34,47,71,66,54,52,65,65,59,52,15,60,75,70,74,46,55,53,70,55,44,56,72,76,38,48,63,31,61,76,40,6,48,61,53,49,50,49,54,52,48,54,54,36,52,53,39,36,76,73,64,40,61,72,37,44,50,56,50,48,58,52,48,61,72,67,48,72,76,75,76,75,77,63,92,45,82,92,56,62,77,72,72,86,61,54,82,67,57,47,54,52,52,51,62,75,58,64,62,93,62,57,65,60,54,54,48,58,72,71,60,77,70,86,81,134